Protein AF-C7RFR9-F1 (afdb_monomer)

Organism: Anaerococcus prevotii (strain ATCC 9321 / DSM 20548 / JCM 6508 / NCTC 11806 / PC1) (NCBI:txid525919)

Nearest PDB structures (foldseek):
  2qzg-assembly1_A  TM=6.649E-01  e=1.105E-01  Methanococcus maripaludis S2
  2qsb-assembly1_A  TM=6.837E-01  e=4.712E-01  Thermoplasma acidophilum DSM 1728
  2k19-assembly1_A  TM=6.972E-01  e=1.166E+00  unclassified

Foldseek 3Di:
DDQDDDVVLLVLLVVVLPDPPFDPQLNV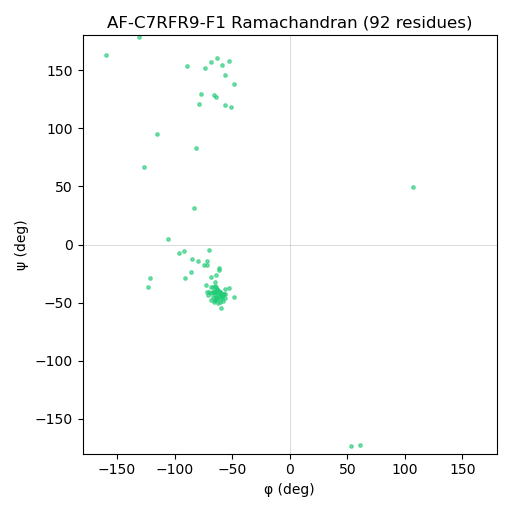LSVVLVVVPVDDPLVSLVSSLVSLVVVQVVVPPPPGGDPSSVVVSVSSCVNPPPPDPDDDPVPPPD

Structure (mmCIF, N/CA/C/O backbone):
data_AF-C7RFR9-F1
#
_entry.id   AF-C7RFR9-F1
#
loop_
_atom_site.group_PDB
_atom_site.id
_atom_site.type_symbol
_atom_site.label_atom_id
_atom_site.label_alt_id
_atom_site.label_comp_id
_atom_site.label_asym_id
_atom_site.label_entity_id
_atom_site.label_seq_id
_atom_site.pdbx_PDB_ins_code
_atom_site.Cartn_x
_atom_site.Cartn_y
_atom_site.Cartn_z
_atom_site.occupancy
_atom_site.B_iso_or_equiv
_atom_site.auth_seq_id
_atom_site.auth_comp_id
_atom_site.auth_asym_id
_atom_site.auth_atom_id
_atom_site.pdbx_PDB_model_num
ATOM 1 N N . MET A 1 1 ? -2.637 -15.271 -8.331 1.00 60.84 1 MET A N 1
ATOM 2 C CA . MET A 1 1 ? -2.516 -13.813 -8.536 1.00 60.84 1 MET A CA 1
ATOM 3 C C . MET A 1 1 ? -1.431 -13.566 -9.564 1.00 60.84 1 MET A C 1
ATOM 5 O O . MET A 1 1 ? -0.417 -14.257 -9.526 1.00 60.84 1 MET A O 1
ATOM 9 N N . GLU A 1 2 ? -1.681 -12.650 -10.492 1.00 77.44 2 GLU A N 1
ATOM 10 C CA . GLU A 1 2 ? -0.725 -12.214 -11.513 1.00 77.44 2 GLU A CA 1
ATOM 11 C C . GLU A 1 2 ? 0.505 -11.538 -10.876 1.00 77.44 2 GLU A C 1
ATOM 13 O O . GLU A 1 2 ? 0.465 -11.130 -9.710 1.00 77.44 2 GLU A O 1
ATOM 18 N N . LYS A 1 3 ? 1.616 -11.454 -11.620 1.00 85.25 3 LYS A N 1
ATOM 19 C CA . LYS A 1 3 ? 2.828 -10.771 -11.154 1.00 85.25 3 LYS A CA 1
ATOM 20 C C . LYS A 1 3 ? 2.541 -9.276 -10.995 1.00 85.25 3 LYS A C 1
ATOM 22 O O . LYS A 1 3 ? 2.060 -8.652 -11.939 1.00 85.25 3 LYS A O 1
ATOM 27 N N . LEU A 1 4 ? 2.857 -8.702 -9.836 1.00 90.25 4 LEU A N 1
ATOM 28 C CA . LEU A 1 4 ? 2.719 -7.268 -9.607 1.00 90.25 4 LEU A CA 1
ATOM 29 C C . LEU A 1 4 ? 3.660 -6.502 -10.544 1.00 90.25 4 LEU A C 1
ATOM 31 O O . LEU A 1 4 ? 4.860 -6.775 -10.634 1.00 90.25 4 LEU A O 1
ATOM 35 N N . ASN A 1 5 ? 3.075 -5.558 -11.263 1.00 92.06 5 ASN A N 1
ATOM 36 C CA . ASN A 1 5 ? 3.734 -4.594 -12.121 1.00 92.06 5 ASN A CA 1
ATOM 37 C C . ASN A 1 5 ? 3.189 -3.203 -11.777 1.00 92.06 5 ASN A C 1
ATOM 39 O O . ASN A 1 5 ? 2.351 -3.051 -10.888 1.00 92.06 5 ASN A O 1
ATOM 43 N N . GLU A 1 6 ? 3.700 -2.179 -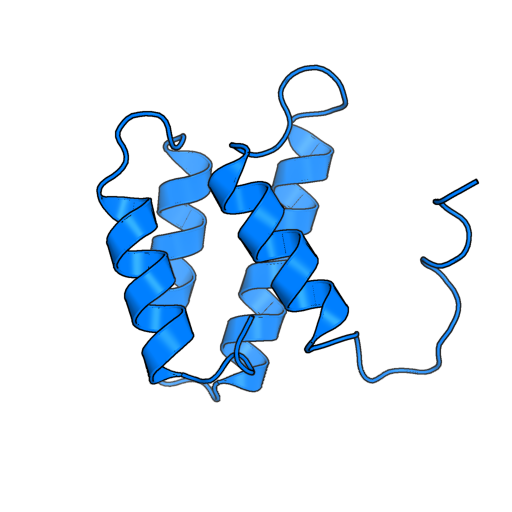12.446 1.00 92.81 6 GLU A N 1
ATOM 44 C CA . GLU A 1 6 ? 3.324 -0.804 -12.138 1.00 92.81 6 GLU A CA 1
ATOM 45 C C . GLU A 1 6 ? 1.828 -0.546 -12.336 1.00 92.81 6 GLU A C 1
ATOM 47 O O . GLU A 1 6 ? 1.168 -0.065 -11.421 1.00 92.81 6 GLU A O 1
ATOM 52 N N . GLU A 1 7 ? 1.279 -0.943 -13.482 1.00 93.19 7 GLU A N 1
ATOM 53 C CA . GLU A 1 7 ? -0.118 -0.697 -13.839 1.00 93.19 7 GLU A CA 1
ATOM 54 C C . GLU A 1 7 ? -1.097 -1.408 -12.895 1.00 93.19 7 GLU A C 1
ATOM 56 O O . GLU A 1 7 ? -2.047 -0.804 -12.389 1.00 93.19 7 GLU A O 1
ATOM 61 N N . ASN A 1 8 ? -0.865 -2.693 -12.614 1.00 94.62 8 ASN A N 1
ATOM 62 C CA . ASN A 1 8 ? -1.777 -3.456 -11.774 1.00 94.62 8 ASN A CA 1
ATOM 63 C C . ASN A 1 8 ? -1.686 -3.054 -10.297 1.00 94.62 8 ASN A C 1
ATOM 65 O O . ASN A 1 8 ? -2.724 -3.017 -9.636 1.00 94.62 8 ASN A O 1
ATOM 69 N N . LEU A 1 9 ? -0.501 -2.696 -9.792 1.00 95.62 9 LEU A N 1
ATOM 70 C CA . LEU A 1 9 ? -0.341 -2.218 -8.424 1.00 95.62 9 LEU A CA 1
ATOM 71 C C . LEU A 1 9 ? -0.999 -0.848 -8.257 1.00 95.62 9 LEU A C 1
ATOM 73 O O . LEU A 1 9 ? -1.694 -0.621 -7.269 1.00 95.62 9 LEU A O 1
ATOM 77 N N . ASP A 1 10 ? -0.841 0.036 -9.240 1.00 95.06 10 ASP A N 1
ATOM 78 C CA . ASP A 1 10 ? -1.516 1.328 -9.258 1.00 95.06 10 ASP A CA 1
ATOM 79 C C . ASP A 1 10 ? -3.041 1.177 -9.221 1.00 95.06 10 ASP A C 1
ATOM 81 O O . ASP A 1 10 ? -3.687 1.848 -8.417 1.00 95.06 10 ASP A O 1
ATOM 85 N N . ARG A 1 11 ? -3.604 0.255 -10.013 1.00 96.00 11 ARG A N 1
ATOM 86 C CA . ARG A 1 11 ? -5.043 -0.043 -10.003 1.00 96.00 11 ARG A CA 1
ATOM 87 C C . ARG A 1 11 ? -5.518 -0.605 -8.663 1.00 96.00 11 ARG A C 1
ATOM 89 O O . ARG A 1 11 ? -6.527 -0.139 -8.144 1.00 96.00 11 ARG A O 1
ATOM 96 N N . ILE A 1 12 ? -4.797 -1.576 -8.094 1.00 96.06 12 ILE A N 1
ATOM 97 C CA . ILE A 1 12 ? -5.128 -2.149 -6.776 1.00 96.06 12 ILE A CA 1
ATOM 98 C C . ILE A 1 12 ? -5.155 -1.042 -5.719 1.00 96.06 12 ILE A C 1
ATOM 100 O O . ILE A 1 12 ? -6.052 -0.992 -4.883 1.00 96.06 12 ILE A O 1
ATOM 104 N N . ILE A 1 13 ? -4.191 -0.125 -5.762 1.00 96.81 13 ILE A N 1
ATOM 105 C CA . ILE A 1 13 ? -4.128 0.994 -4.823 1.00 96.81 13 ILE A CA 1
ATOM 106 C C . ILE A 1 13 ? -5.293 1.963 -5.030 1.00 96.81 13 ILE A C 1
ATOM 108 O O . ILE A 1 13 ? -5.880 2.405 -4.045 1.00 96.81 13 ILE A O 1
ATOM 112 N N . ASP A 1 14 ? -5.674 2.254 -6.272 1.00 97.06 14 ASP A N 1
ATOM 113 C CA . ASP A 1 14 ? -6.831 3.104 -6.566 1.00 97.06 14 ASP A CA 1
ATOM 114 C C . ASP A 1 14 ? -8.156 2.468 -6.104 1.00 97.06 14 ASP A C 1
ATOM 116 O O . ASP A 1 14 ? -9.073 3.184 -5.701 1.00 97.06 14 ASP A O 1
ATOM 120 N N . GLU A 1 15 ? -8.268 1.136 -6.130 1.00 96.81 15 GLU A N 1
ATOM 121 C CA . GLU A 1 15 ? -9.404 0.396 -5.561 1.00 96.81 15 GLU A CA 1
ATOM 122 C C . GLU A 1 15 ? -9.424 0.485 -4.032 1.00 96.81 15 GLU A C 1
ATOM 124 O O . GLU A 1 15 ? -10.450 0.846 -3.458 1.00 96.81 15 GLU A O 1
ATOM 129 N N . LEU A 1 16 ? -8.284 0.252 -3.373 1.00 96.94 16 LEU A N 1
ATOM 130 C CA . LEU A 1 16 ? -8.160 0.384 -1.919 1.00 96.94 16 LEU A CA 1
ATOM 131 C C . LEU A 1 16 ? -8.497 1.808 -1.451 1.00 96.94 16 LEU A C 1
ATOM 133 O O . LEU A 1 16 ? -9.217 1.995 -0.480 1.00 96.94 16 LEU A O 1
ATOM 137 N N . LEU A 1 17 ? -8.041 2.844 -2.154 1.00 96.69 17 LEU A N 1
ATOM 138 C CA . LEU A 1 17 ? -8.305 4.234 -1.761 1.00 96.69 17 LEU A CA 1
ATOM 139 C C . LEU A 1 17 ? -9.800 4.608 -1.736 1.00 96.69 17 LEU A C 1
ATOM 141 O O . LEU A 1 17 ? -10.157 5.575 -1.058 1.00 96.69 17 LEU A O 1
ATOM 145 N N . LYS A 1 18 ? -10.659 3.852 -2.433 1.00 96.25 18 LYS A N 1
ATOM 146 C CA . LYS A 1 18 ? -12.122 4.027 -2.438 1.00 96.25 18 LYS A CA 1
ATOM 147 C C . LYS A 1 18 ? -12.825 3.321 -1.278 1.00 96.25 18 LYS A C 1
ATOM 149 O O . LYS A 1 18 ? -14.004 3.570 -1.069 1.00 96.25 18 LYS A O 1
ATOM 154 N N . ASP A 1 19 ? -12.133 2.444 -0.558 1.00 93.81 19 ASP A N 1
ATOM 155 C CA . ASP A 1 19 ? -12.693 1.690 0.559 1.00 93.81 19 ASP A CA 1
ATOM 156 C C . ASP A 1 19 ? -12.762 2.579 1.814 1.00 93.81 19 ASP A C 1
ATOM 158 O O . ASP A 1 19 ? -11.756 3.133 2.276 1.00 93.81 19 ASP A O 1
ATOM 162 N N . ASP A 1 20 ? -13.965 2.759 2.357 1.00 92.31 20 ASP A N 1
ATOM 163 C CA . ASP A 1 20 ? -14.216 3.571 3.549 1.00 92.31 20 ASP A CA 1
ATOM 164 C C . ASP A 1 20 ? -13.751 2.888 4.845 1.00 92.31 20 ASP A C 1
ATOM 166 O O . ASP A 1 20 ? -13.522 3.573 5.843 1.00 92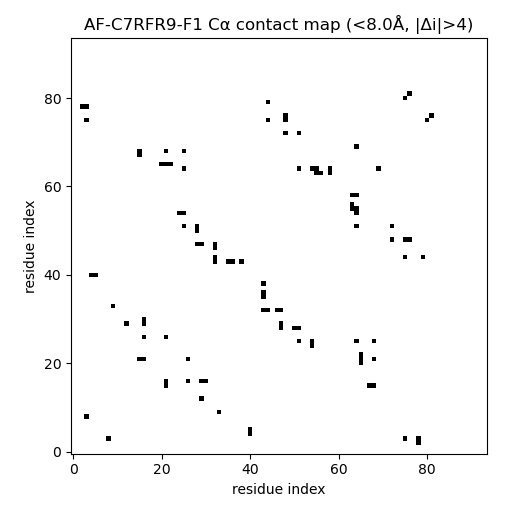.31 20 ASP A O 1
ATOM 170 N N . GLU A 1 21 ? -13.530 1.570 4.828 1.00 93.69 21 GLU A N 1
ATOM 171 C CA . GLU A 1 21 ? -13.015 0.808 5.971 1.00 93.69 21 GLU A CA 1
ATOM 172 C C . GLU A 1 21 ? -11.492 0.937 6.141 1.00 93.69 21 GLU A C 1
ATOM 174 O O .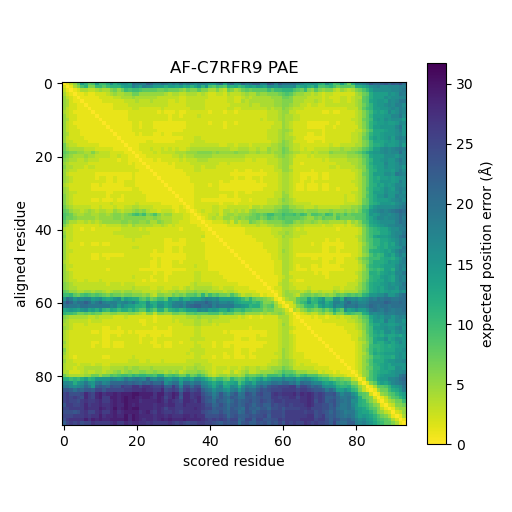 GLU A 1 21 ? -10.942 0.578 7.188 1.00 93.69 21 GLU A O 1
ATOM 179 N N . ILE A 1 22 ? -10.784 1.446 5.128 1.00 94.00 22 ILE A N 1
ATOM 180 C CA . ILE A 1 22 ? -9.339 1.682 5.199 1.00 94.00 22 ILE A CA 1
ATOM 181 C C . ILE A 1 22 ? -9.057 2.943 6.012 1.00 94.00 22 ILE A C 1
ATOM 183 O O . ILE A 1 22 ? -9.592 4.024 5.745 1.00 94.00 22 ILE A O 1
ATOM 187 N N . SER A 1 23 ? -8.153 2.821 6.987 1.00 94.19 23 SER A N 1
ATOM 188 C CA . SER A 1 23 ? -7.856 3.904 7.920 1.00 94.19 23 SER A CA 1
ATOM 189 C C . SER A 1 23 ? -7.153 5.079 7.237 1.00 94.19 23 SER A C 1
ATOM 191 O O . SER A 1 23 ? -6.485 4.944 6.209 1.00 94.19 23 SER A O 1
ATOM 193 N N . THR A 1 24 ? -7.260 6.264 7.836 1.00 95.19 24 THR A N 1
ATOM 194 C CA . THR A 1 24 ? -6.612 7.480 7.325 1.00 95.19 24 THR A CA 1
ATOM 195 C C . THR A 1 24 ? -5.096 7.308 7.163 1.00 95.19 24 THR A C 1
ATOM 197 O O . THR A 1 24 ? -4.510 7.807 6.204 1.00 95.19 24 THR A O 1
ATOM 200 N N . GLU A 1 25 ? -4.444 6.601 8.084 1.00 95.50 25 GLU A N 1
ATOM 201 C CA . GLU A 1 25 ? -3.011 6.293 8.049 1.00 95.50 25 GLU A CA 1
AT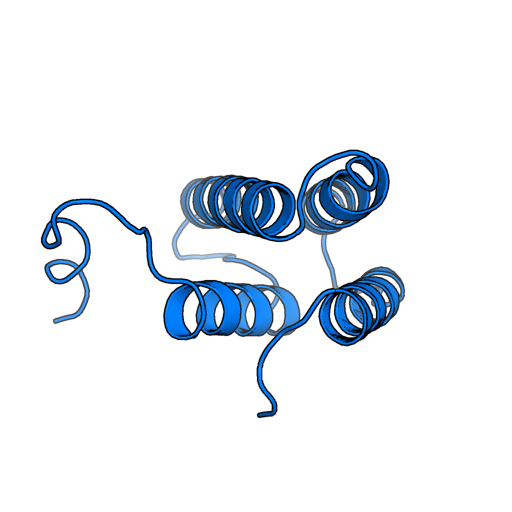OM 202 C C . GLU A 1 25 ? -2.660 5.394 6.861 1.00 95.50 25 GLU A C 1
ATOM 204 O O . GLU A 1 25 ? -1.700 5.668 6.143 1.00 95.50 25 GLU A O 1
ATOM 209 N N . GLU A 1 26 ? -3.473 4.370 6.601 1.00 96.75 26 G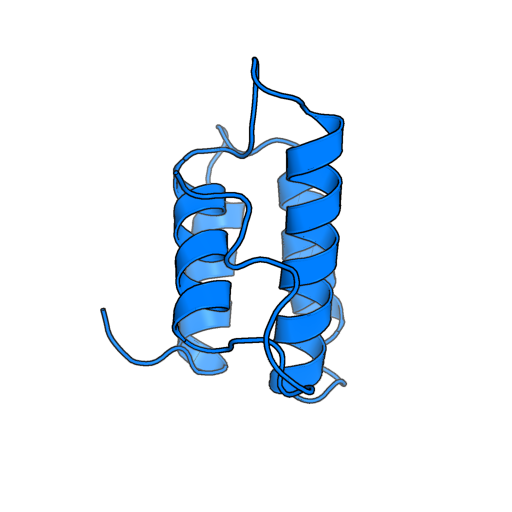LU A N 1
ATOM 210 C CA . GLU A 1 26 ? -3.298 3.472 5.458 1.00 96.75 26 GLU A CA 1
ATOM 211 C C . GLU A 1 26 ? -3.482 4.234 4.146 1.00 96.75 26 GLU A C 1
ATOM 213 O O . GLU A 1 26 ? -2.606 4.188 3.281 1.00 96.75 26 GLU A O 1
ATOM 218 N N . LYS A 1 27 ? -4.549 5.038 4.030 1.00 97.50 27 LYS A N 1
ATOM 219 C CA . LYS A 1 27 ? -4.779 5.900 2.859 1.00 97.50 27 LYS A CA 1
ATOM 220 C C . LYS A 1 27 ? -3.596 6.837 2.613 1.00 97.50 27 LYS A C 1
ATOM 222 O O . LYS A 1 27 ? -3.163 6.978 1.472 1.00 97.50 27 LYS A O 1
ATOM 227 N N . LYS A 1 28 ? -3.014 7.442 3.656 1.00 97.38 28 LYS A N 1
ATOM 228 C CA . LYS A 1 28 ? -1.822 8.306 3.525 1.00 97.38 28 LYS A CA 1
ATOM 229 C C . LYS A 1 28 ? -0.622 7.564 2.928 1.00 97.38 28 LYS A C 1
ATOM 231 O O . LYS A 1 28 ? 0.059 8.128 2.070 1.00 97.38 28 LYS A O 1
ATOM 236 N N . ILE A 1 29 ? -0.370 6.329 3.357 1.00 97.50 29 ILE A N 1
ATOM 237 C CA . ILE A 1 29 ? 0.714 5.487 2.824 1.00 97.50 29 ILE A CA 1
ATOM 238 C C . ILE A 1 29 ? 0.456 5.148 1.350 1.00 97.50 29 ILE A C 1
ATOM 240 O O . ILE A 1 29 ? 1.326 5.353 0.501 1.00 97.50 29 ILE A O 1
ATOM 244 N N . LEU A 1 30 ? -0.763 4.712 1.027 1.00 97.38 30 LEU A N 1
ATOM 245 C CA . LEU A 1 30 ? -1.180 4.394 -0.340 1.00 97.38 30 LEU A CA 1
ATOM 246 C C . LEU A 1 30 ? -1.058 5.613 -1.278 1.00 97.38 30 LEU A C 1
ATOM 248 O O . LEU A 1 30 ? -0.488 5.516 -2.367 1.00 97.38 30 LEU A O 1
ATOM 252 N N . PHE A 1 31 ? -1.480 6.798 -0.826 1.00 97.25 31 PHE A N 1
ATOM 253 C CA . PHE A 1 31 ? -1.292 8.048 -1.568 1.00 97.25 31 PHE A CA 1
ATOM 254 C C . PHE A 1 31 ? 0.183 8.406 -1.769 1.00 97.25 31 PHE A C 1
ATOM 256 O O . PHE A 1 31 ? 0.555 8.909 -2.830 1.00 97.25 31 PHE A O 1
ATOM 263 N N . ARG A 1 32 ? 1.045 8.163 -0.774 1.00 96.00 32 ARG A N 1
ATOM 264 C CA . ARG A 1 32 ? 2.484 8.433 -0.894 1.00 96.00 32 ARG A CA 1
ATOM 265 C C . ARG A 1 32 ? 3.122 7.575 -1.985 1.00 96.00 32 ARG A C 1
ATOM 267 O O . ARG A 1 32 ? 3.942 8.086 -2.745 1.00 96.00 32 ARG A O 1
ATOM 274 N N . TYR A 1 33 ? 2.719 6.311 -2.109 1.00 95.56 33 TYR A N 1
ATOM 275 C CA . TYR A 1 33 ? 3.160 5.456 -3.211 1.00 95.56 33 TYR A CA 1
ATOM 276 C C . TYR A 1 33 ? 2.801 6.050 -4.587 1.00 95.56 33 TYR A C 1
ATOM 278 O O . TYR A 1 33 ? 3.654 6.061 -5.477 1.00 95.56 33 TYR A O 1
ATOM 286 N N . LYS A 1 34 ? 1.582 6.592 -4.750 1.00 94.12 34 LYS A N 1
ATOM 287 C CA . LYS A 1 34 ? 1.131 7.244 -5.999 1.00 94.12 34 LYS A CA 1
ATOM 288 C C . LYS A 1 34 ? 1.873 8.557 -6.272 1.00 94.12 34 LYS A C 1
ATOM 290 O O . LYS A 1 34 ? 2.186 8.860 -7.416 1.00 94.12 34 LYS A O 1
ATOM 295 N N . LYS A 1 35 ? 2.192 9.332 -5.228 1.00 93.31 35 LYS A N 1
ATOM 296 C CA . LYS A 1 35 ? 2.940 10.595 -5.368 1.00 93.31 35 LYS A CA 1
ATOM 297 C C . LYS A 1 35 ? 4.390 10.407 -5.806 1.00 93.31 35 LYS A C 1
ATOM 299 O O . LYS A 1 35 ? 4.925 11.299 -6.446 1.00 93.31 35 LYS A O 1
ATOM 304 N N . ASN A 1 36 ? 5.000 9.269 -5.490 1.00 90.12 36 ASN A N 1
ATOM 305 C CA . ASN A 1 36 ? 6.373 8.939 -5.875 1.00 90.12 36 ASN A CA 1
ATOM 306 C C . ASN A 1 36 ? 6.472 8.367 -7.308 1.00 90.12 36 ASN A C 1
ATOM 308 O O . ASN A 1 36 ? 7.312 7.501 -7.547 1.00 90.12 36 ASN A O 1
ATOM 312 N N . TYR A 1 37 ? 5.598 8.774 -8.240 1.00 85.44 37 TYR A N 1
ATOM 313 C CA . TYR A 1 37 ? 5.563 8.251 -9.619 1.00 85.44 37 TYR A CA 1
ATOM 314 C C . TYR A 1 37 ? 6.859 8.521 -10.402 1.00 85.44 37 TYR A C 1
ATOM 316 O O . TYR A 1 37 ? 7.164 7.826 -11.363 1.00 85.44 37 TYR A O 1
ATOM 324 N N . ASP A 1 38 ? 7.630 9.518 -9.972 1.00 89.56 38 ASP A N 1
ATOM 325 C CA . ASP A 1 38 ? 8.943 9.885 -10.497 1.00 89.56 38 ASP A CA 1
ATOM 326 C C . ASP A 1 38 ? 10.044 8.875 -10.127 1.00 89.56 38 ASP A C 1
ATOM 328 O O . ASP A 1 38 ? 11.111 8.848 -10.742 1.00 89.56 38 ASP A O 1
ATOM 332 N N . LYS A 1 39 ? 9.803 8.023 -9.123 1.00 89.25 39 LYS A N 1
ATOM 333 C CA . LYS A 1 39 ? 10.740 6.983 -8.690 1.00 89.25 39 LYS A CA 1
ATOM 334 C C . LYS A 1 39 ? 10.510 5.686 -9.454 1.00 89.25 39 LYS A C 1
ATOM 336 O O . LYS A 1 39 ? 9.392 5.351 -9.832 1.00 89.25 39 LYS A O 1
ATOM 341 N N . SER A 1 40 ? 11.567 4.880 -9.576 1.00 93.12 40 SER A N 1
ATOM 342 C CA . SER A 1 40 ? 11.450 3.537 -10.152 1.00 93.12 40 SER A CA 1
ATOM 343 C C . SER A 1 40 ? 10.408 2.695 -9.409 1.00 93.12 40 SER A C 1
ATOM 345 O O . SER A 1 40 ? 10.285 2.775 -8.181 1.00 93.12 40 SER A O 1
ATOM 347 N N . PHE A 1 41 ? 9.703 1.832 -10.144 1.00 92.31 41 PHE A N 1
ATOM 348 C CA . PHE A 1 41 ? 8.700 0.922 -9.585 1.00 92.31 41 PHE A CA 1
ATOM 349 C C . PHE A 1 41 ? 9.215 0.163 -8.352 1.00 92.31 41 PHE A C 1
ATOM 351 O O . PHE A 1 41 ? 8.564 0.136 -7.310 1.00 92.31 41 PHE A O 1
ATOM 358 N N . MET A 1 42 ? 10.438 -0.373 -8.420 1.00 91.81 42 MET A N 1
ATOM 359 C CA . MET A 1 42 ? 11.038 -1.112 -7.304 1.00 91.81 42 MET A CA 1
ATOM 360 C C . MET A 1 42 ? 11.290 -0.241 -6.067 1.00 91.81 42 MET A C 1
ATOM 362 O O . MET A 1 42 ? 11.098 -0.720 -4.950 1.00 91.81 42 MET A O 1
ATOM 366 N N . ASN A 1 43 ? 11.661 1.033 -6.238 1.00 91.81 43 ASN A N 1
ATOM 367 C CA . ASN A 1 43 ? 11.811 1.963 -5.117 1.00 91.81 43 ASN A CA 1
ATOM 368 C C . ASN A 1 43 ? 10.453 2.315 -4.504 1.00 91.81 43 ASN A C 1
ATOM 370 O O . ASN A 1 43 ? 10.317 2.338 -3.283 1.00 91.81 43 ASN A O 1
ATOM 374 N N . ARG A 1 44 ? 9.426 2.532 -5.334 1.00 94.44 44 ARG A N 1
ATOM 375 C CA . ARG A 1 44 ? 8.053 2.768 -4.861 1.00 94.44 44 ARG A CA 1
ATOM 376 C C . ARG A 1 44 ? 7.539 1.573 -4.053 1.00 94.44 44 ARG A C 1
ATOM 378 O O . ARG A 1 44 ? 7.053 1.752 -2.939 1.00 94.44 44 ARG A O 1
ATOM 385 N N . VAL A 1 45 ? 7.727 0.356 -4.567 1.00 94.50 45 VAL A N 1
ATOM 386 C CA . VAL A 1 45 ? 7.399 -0.906 -3.880 1.00 94.50 45 VAL A CA 1
ATOM 387 C C . VAL A 1 45 ? 8.186 -1.064 -2.577 1.00 94.50 45 VAL A C 1
ATOM 389 O O . VAL A 1 45 ? 7.634 -1.517 -1.575 1.00 94.50 45 VAL A O 1
ATOM 392 N N . HIS A 1 46 ? 9.471 -0.706 -2.565 1.00 92.38 46 HIS A N 1
ATOM 393 C CA . HIS A 1 46 ? 10.299 -0.755 -1.363 1.00 92.38 46 HIS A CA 1
ATOM 394 C C . HIS A 1 46 ? 9.739 0.142 -0.253 1.00 92.38 46 HIS A C 1
ATOM 396 O O . HIS A 1 46 ? 9.437 -0.375 0.822 1.00 92.38 46 HIS A O 1
ATOM 402 N N . TYR A 1 47 ? 9.509 1.427 -0.535 1.00 93.56 47 TYR A N 1
ATOM 403 C CA . TYR A 1 47 ? 8.964 2.364 0.451 1.00 93.56 47 TYR A CA 1
ATOM 404 C C . TYR A 1 47 ? 7.553 1.988 0.904 1.00 93.56 47 TYR A C 1
ATOM 406 O O . TYR A 1 47 ? 7.258 2.067 2.091 1.00 93.56 47 TYR A O 1
ATOM 414 N N . LEU A 1 48 ? 6.701 1.509 -0.010 1.00 95.94 48 LEU A N 1
ATOM 415 C CA . LEU A 1 48 ? 5.360 1.042 0.342 1.00 95.94 48 LEU A CA 1
ATOM 416 C C . LEU A 1 48 ? 5.411 -0.106 1.360 1.00 95.94 48 LEU A C 1
ATOM 418 O O . LEU A 1 48 ? 4.675 -0.092 2.342 1.00 95.94 48 LEU A O 1
ATOM 422 N N . LYS A 1 49 ? 6.300 -1.088 1.163 1.00 94.44 49 LYS A N 1
ATOM 423 C CA . LYS A 1 49 ? 6.484 -2.180 2.132 1.00 94.44 49 LYS A CA 1
ATOM 424 C C . LYS A 1 49 ? 6.998 -1.678 3.477 1.00 94.44 49 LYS A C 1
ATOM 426 O O . LYS A 1 49 ? 6.574 -2.207 4.499 1.00 94.44 49 LYS A O 1
ATOM 431 N N . GLU A 1 50 ? 7.932 -0.729 3.487 1.00 93.62 50 GLU A N 1
ATOM 432 C CA . GLU A 1 50 ? 8.474 -0.187 4.737 1.00 93.62 50 GLU A CA 1
ATOM 433 C C . GLU A 1 50 ? 7.410 0.570 5.525 1.00 93.62 50 GLU A C 1
ATOM 435 O O . GLU A 1 50 ? 7.190 0.252 6.691 1.00 93.62 50 GLU A O 1
ATOM 440 N N . ASP A 1 51 ? 6.686 1.477 4.871 1.00 95.00 51 ASP A N 1
ATOM 441 C CA . ASP A 1 51 ? 5.608 2.246 5.490 1.00 95.00 51 ASP A CA 1
ATOM 442 C C . ASP A 1 51 ? 4.512 1.317 6.057 1.00 95.00 51 ASP A C 1
ATOM 444 O O . ASP A 1 51 ? 4.094 1.473 7.205 1.00 95.00 51 ASP A O 1
ATOM 448 N N . LEU A 1 52 ? 4.083 0.299 5.294 1.00 95.12 52 LEU A N 1
ATOM 449 C CA . LEU A 1 52 ? 3.096 -0.687 5.760 1.00 95.12 52 LEU A CA 1
ATOM 450 C C . LEU A 1 52 ? 3.630 -1.561 6.901 1.00 95.12 52 LEU A C 1
ATOM 452 O O . LEU A 1 52 ? 2.884 -1.884 7.823 1.00 95.12 52 LEU A O 1
ATOM 456 N N . SER A 1 53 ? 4.914 -1.925 6.871 1.00 92.19 53 SER A N 1
ATOM 457 C CA . SER A 1 53 ? 5.556 -2.680 7.950 1.00 92.19 53 SER A CA 1
ATOM 458 C C . SER A 1 53 ? 5.587 -1.881 9.250 1.00 92.19 53 SER A C 1
ATOM 460 O O . SER A 1 53 ? 5.291 -2.441 10.302 1.00 92.19 53 SER A O 1
ATOM 462 N N . ILE A 1 54 ? 5.950 -0.597 9.182 1.00 92.12 54 ILE A N 1
ATOM 463 C CA . ILE A 1 54 ? 5.986 0.302 10.341 1.00 92.12 54 ILE A CA 1
ATOM 464 C C . ILE A 1 54 ? 4.577 0.441 10.911 1.00 92.12 54 ILE A C 1
ATOM 466 O O . ILE A 1 54 ? 4.371 0.165 12.090 1.00 92.12 54 ILE A O 1
ATOM 470 N N . LEU A 1 55 ? 3.589 0.748 10.064 1.00 93.25 55 LEU A N 1
ATOM 471 C CA . LEU A 1 55 ? 2.210 0.914 10.517 1.00 93.25 55 LEU A CA 1
ATOM 472 C C . LEU A 1 55 ? 1.638 -0.372 11.134 1.00 93.25 55 LEU A C 1
ATOM 474 O O . LEU A 1 55 ? 0.939 -0.317 12.146 1.00 93.25 55 LEU A O 1
ATOM 478 N N . ASN A 1 56 ? 1.940 -1.537 10.553 1.00 90.38 56 ASN A N 1
ATOM 479 C CA . ASN A 1 56 ? 1.499 -2.820 11.097 1.00 90.38 56 ASN A CA 1
ATOM 480 C C . ASN A 1 56 ? 2.102 -3.099 12.486 1.00 90.38 56 ASN A C 1
ATOM 482 O O . ASN A 1 56 ? 1.423 -3.662 13.341 1.00 90.38 56 ASN A O 1
ATOM 486 N N . LEU A 1 57 ? 3.356 -2.694 12.723 1.00 88.12 57 LEU A N 1
ATOM 487 C CA . LEU A 1 57 ? 4.003 -2.804 14.034 1.00 88.12 57 LEU A CA 1
ATOM 488 C C . LEU A 1 57 ? 3.409 -1.814 15.046 1.00 88.12 57 LEU A C 1
ATOM 490 O O . LEU A 1 57 ? 3.121 -2.205 16.175 1.00 88.12 57 LEU A O 1
ATOM 494 N N . GLU A 1 58 ? 3.180 -0.562 14.642 1.00 88.00 58 GLU A N 1
ATOM 495 C CA . GLU A 1 58 ? 2.612 0.491 15.497 1.00 88.00 58 GLU A CA 1
ATOM 496 C C . GLU A 1 58 ? 1.185 0.175 15.959 1.00 88.00 58 GLU A C 1
ATOM 498 O O . GLU A 1 58 ? 0.839 0.412 17.117 1.00 88.00 58 GLU A O 1
ATOM 503 N N . LYS A 1 59 ? 0.351 -0.399 15.081 1.00 82.25 59 LYS A N 1
ATOM 504 C CA . LYS A 1 59 ? -1.028 -0.792 15.422 1.00 82.25 59 LYS A CA 1
ATOM 505 C C . LYS A 1 59 ? -1.100 -2.016 16.351 1.00 82.25 59 LYS A C 1
ATOM 507 O O . LYS A 1 59 ? -2.162 -2.277 16.924 1.00 82.25 59 LYS A O 1
ATOM 512 N N . GLY A 1 60 ? 0.003 -2.751 16.522 1.00 70.69 60 GLY A N 1
ATOM 513 C CA . GLY A 1 60 ? 0.094 -3.930 17.383 1.00 70.69 60 GLY A CA 1
ATOM 514 C C . GLY A 1 60 ? -0.849 -5.080 16.991 1.00 70.69 60 GLY A C 1
ATOM 515 O O . GLY A 1 60 ? -1.527 -5.054 15.964 1.00 70.69 60 GLY A O 1
ATOM 516 N N . ILE A 1 61 ? -0.911 -6.105 17.850 1.00 59.19 61 ILE A N 1
ATOM 517 C CA . ILE A 1 61 ? -1.657 -7.362 17.616 1.00 59.19 61 ILE A CA 1
ATOM 518 C C . ILE A 1 61 ? -3.180 -7.133 17.515 1.00 59.19 61 ILE A C 1
ATOM 520 O O . ILE A 1 61 ? -3.880 -7.907 16.872 1.00 59.19 61 ILE A O 1
ATOM 524 N N . ALA A 1 62 ? -3.707 -6.073 18.138 1.00 57.06 62 ALA A N 1
ATOM 525 C CA . ALA A 1 62 ? -5.147 -5.903 18.339 1.00 57.06 62 ALA A CA 1
ATOM 526 C C . ALA A 1 62 ? -5.900 -5.246 17.169 1.00 57.06 62 ALA A C 1
ATOM 528 O O . ALA A 1 62 ? -7.110 -5.435 17.066 1.00 57.06 62 ALA A O 1
ATOM 529 N N . LYS A 1 63 ? -5.231 -4.458 16.313 1.00 72.81 63 LYS A N 1
ATOM 530 C CA . LYS A 1 63 ? -5.904 -3.737 15.214 1.00 72.81 63 LYS A CA 1
ATOM 531 C C . LYS A 1 63 ? -5.342 -4.057 13.833 1.00 72.81 63 LYS A C 1
ATOM 533 O O . LYS A 1 63 ? -6.131 -4.155 12.902 1.00 72.81 63 LYS A O 1
ATOM 538 N N . GLY A 1 64 ? -4.023 -4.255 13.721 1.00 83.75 64 GLY A N 1
ATOM 539 C CA . GLY A 1 64 ? -3.352 -4.601 12.464 1.00 83.75 64 GLY A CA 1
ATOM 540 C C . GLY A 1 64 ? -3.660 -3.654 11.295 1.00 83.75 64 GLY A C 1
ATOM 541 O O . GLY A 1 64 ? -4.297 -2.609 11.447 1.00 83.75 64 GLY A O 1
ATOM 542 N N . LEU A 1 65 ? -3.181 -4.012 10.107 1.00 91.44 65 LEU A N 1
ATOM 543 C CA . LEU A 1 65 ? -3.643 -3.385 8.867 1.00 91.44 65 LEU A CA 1
ATOM 544 C C . LEU A 1 65 ? -5.056 -3.875 8.513 1.00 91.44 65 LEU A C 1
ATOM 546 O O . LEU A 1 65 ? -5.403 -5.020 8.809 1.00 91.44 65 LEU A O 1
ATOM 550 N N . ASN A 1 66 ? -5.837 -3.047 7.815 1.00 94.44 66 ASN A N 1
ATOM 551 C CA . ASN A 1 66 ? -7.067 -3.486 7.155 1.00 94.44 66 ASN A CA 1
ATOM 552 C C . ASN A 1 66 ? -6.783 -4.769 6.334 1.00 94.44 66 ASN A C 1
ATOM 554 O O . ASN A 1 66 ? -5.739 -4.835 5.675 1.00 94.44 66 ASN A O 1
ATOM 558 N N . PRO A 1 67 ? -7.669 -5.787 6.334 1.00 93.38 67 PRO A N 1
ATOM 559 C CA . PRO A 1 67 ? -7.405 -7.071 5.681 1.00 93.38 67 PRO A CA 1
ATOM 560 C C . PRO A 1 67 ? -6.978 -6.969 4.211 1.00 93.38 67 PRO A C 1
ATOM 562 O O . PRO A 1 67 ? -6.089 -7.705 3.776 1.00 93.38 67 PRO A O 1
ATOM 565 N N . ASN A 1 68 ? -7.550 -6.035 3.448 1.00 95.00 68 ASN A N 1
ATOM 566 C CA . ASN A 1 68 ? -7.211 -5.834 2.040 1.00 95.00 68 ASN A CA 1
ATOM 567 C C . ASN A 1 68 ? -5.816 -5.209 1.882 1.00 95.00 68 ASN A C 1
ATOM 569 O O . ASN A 1 68 ? -5.014 -5.658 1.059 1.00 95.00 68 ASN A O 1
ATOM 573 N N . VAL A 1 69 ? -5.478 -4.242 2.739 1.00 96.12 69 VAL A N 1
ATOM 574 C CA . VAL A 1 69 ? -4.136 -3.638 2.803 1.00 96.12 69 VAL A CA 1
ATOM 575 C C . VAL A 1 69 ? -3.098 -4.664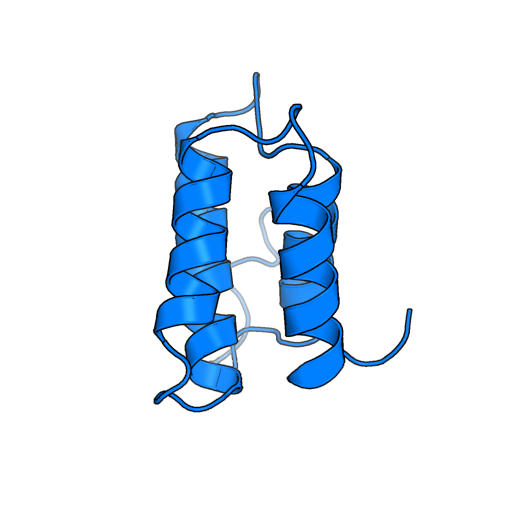 3.260 1.00 96.12 69 VAL A C 1
ATOM 577 O O . VAL A 1 69 ? -2.002 -4.738 2.704 1.00 96.12 69 VAL A O 1
ATOM 580 N N . PHE A 1 70 ? -3.444 -5.503 4.235 1.00 94.19 70 PHE A N 1
ATOM 581 C CA . PHE A 1 70 ? -2.588 -6.581 4.711 1.00 94.19 70 PHE A CA 1
ATOM 582 C C . PHE A 1 70 ? -2.337 -7.632 3.624 1.00 94.19 70 PHE A C 1
ATOM 584 O O . PHE A 1 70 ? -1.210 -8.098 3.455 1.00 94.19 70 PHE A O 1
ATOM 591 N N . ASN A 1 71 ? -3.360 -7.986 2.843 1.00 94.12 71 ASN A N 1
ATOM 592 C CA . ASN A 1 71 ? -3.210 -8.883 1.700 1.00 94.12 71 ASN A CA 1
ATOM 593 C C . ASN A 1 71 ? -2.267 -8.300 0.645 1.00 94.12 71 ASN A C 1
ATOM 595 O O . ASN A 1 71 ? -1.358 -9.004 0.203 1.00 94.12 71 ASN A O 1
ATOM 599 N N . LEU A 1 72 ? -2.412 -7.013 0.311 1.00 95.56 72 LEU A N 1
ATOM 600 C CA . LEU A 1 72 ? -1.464 -6.323 -0.561 1.00 95.56 72 LEU A CA 1
ATOM 601 C C . LEU A 1 72 ? -0.039 -6.380 0.012 1.00 95.56 72 LEU A C 1
ATOM 603 O O . LEU A 1 72 ? 0.895 -6.759 -0.692 1.00 95.56 72 LEU A O 1
ATOM 607 N N . TYR A 1 73 ? 0.136 -6.059 1.294 1.00 94.56 73 TYR A N 1
ATOM 608 C CA . TYR A 1 73 ? 1.437 -6.107 1.965 1.00 94.56 73 TYR A CA 1
ATOM 609 C C . TYR A 1 73 ? 2.097 -7.492 1.875 1.00 94.56 73 TYR A C 1
ATOM 611 O O . TYR A 1 73 ? 3.272 -7.598 1.507 1.00 94.56 73 TYR A O 1
ATOM 619 N N . ARG A 1 74 ? 1.340 -8.566 2.140 1.00 92.50 74 ARG A N 1
ATOM 620 C CA . ARG A 1 74 ? 1.833 -9.947 2.014 1.00 92.50 74 ARG A CA 1
ATOM 621 C C . ARG A 1 74 ? 2.261 -10.276 0.588 1.00 92.50 74 ARG A C 1
ATOM 623 O O . ARG A 1 74 ? 3.322 -10.868 0.395 1.00 92.50 74 ARG A O 1
ATOM 630 N N . GLU A 1 75 ? 1.481 -9.864 -0.406 1.00 93.38 75 GLU A N 1
ATOM 631 C CA . GLU A 1 75 ? 1.818 -10.086 -1.813 1.00 93.38 75 GLU A CA 1
ATOM 632 C C . GLU A 1 75 ? 3.066 -9.308 -2.242 1.00 93.38 75 GLU A C 1
ATOM 634 O O . GLU A 1 75 ? 3.931 -9.867 -2.919 1.00 93.38 75 GLU A O 1
ATOM 639 N N . LEU A 1 76 ? 3.231 -8.066 -1.780 1.00 93.19 76 LEU A N 1
ATOM 640 C CA . LEU A 1 76 ? 4.440 -7.279 -2.029 1.00 93.19 76 LEU A CA 1
ATOM 641 C C . LEU A 1 76 ? 5.688 -7.960 -1.452 1.00 93.1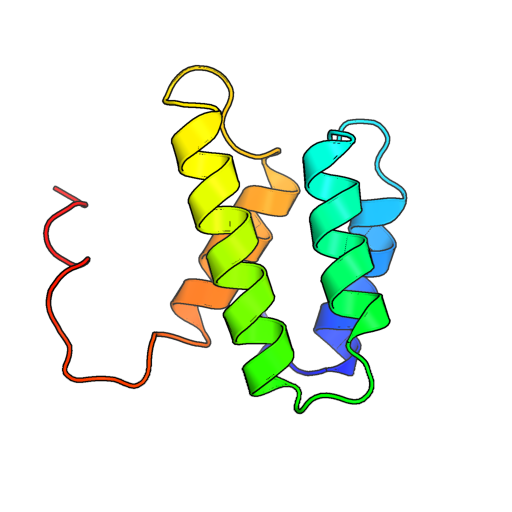9 76 LEU A C 1
ATOM 643 O O . LEU A 1 76 ? 6.727 -7.983 -2.111 1.00 93.19 76 LEU A O 1
ATOM 647 N N . ILE A 1 77 ? 5.606 -8.539 -0.249 1.00 91.00 77 ILE A N 1
ATOM 648 C CA . ILE A 1 77 ? 6.716 -9.301 0.347 1.00 91.00 77 ILE A CA 1
ATOM 649 C C . ILE A 1 77 ? 6.995 -10.580 -0.445 1.00 91.00 77 ILE A C 1
ATOM 651 O O . ILE A 1 77 ? 8.156 -10.880 -0.726 1.00 91.00 77 ILE A O 1
ATOM 655 N N . ARG A 1 78 ? 5.945 -11.324 -0.809 1.00 89.94 78 ARG A N 1
ATOM 656 C CA . ARG A 1 78 ? 6.054 -12.602 -1.524 1.00 89.94 78 ARG A CA 1
ATOM 657 C C . ARG A 1 78 ? 6.694 -12.434 -2.900 1.00 89.94 78 ARG A C 1
ATOM 659 O O . ARG A 1 78 ? 7.532 -13.241 -3.289 1.00 89.94 78 ARG A O 1
ATOM 666 N N . GLN A 1 79 ? 6.274 -11.414 -3.644 1.00 89.81 79 GLN A N 1
ATOM 667 C CA . GLN A 1 79 ? 6.688 -11.208 -5.033 1.00 89.81 79 GLN A CA 1
ATOM 668 C C . GLN A 1 79 ? 7.942 -10.339 -5.166 1.00 89.81 79 GLN A C 1
ATOM 670 O O . GLN A 1 79 ? 8.717 -10.517 -6.105 1.00 89.81 79 GLN A O 1
ATOM 675 N N . HIS A 1 80 ? 8.165 -9.428 -4.218 1.00 85.94 80 HIS A N 1
ATOM 676 C CA . HIS A 1 80 ? 9.330 -8.549 -4.179 1.00 85.94 80 HIS A CA 1
ATOM 677 C C . HIS A 1 80 ? 10.034 -8.672 -2.822 1.00 85.94 80 HIS A C 1
ATOM 679 O O . HIS A 1 80 ? 10.039 -7.709 -2.045 1.00 85.94 80 HIS A O 1
ATOM 685 N N . PRO A 1 81 ? 10.638 -9.828 -2.497 1.00 79.12 81 PRO A N 1
ATOM 686 C CA . PRO A 1 81 ? 11.417 -9.972 -1.272 1.00 79.12 81 PRO A CA 1
ATOM 687 C C . PRO A 1 81 ? 12.571 -8.956 -1.246 1.00 79.12 81 PRO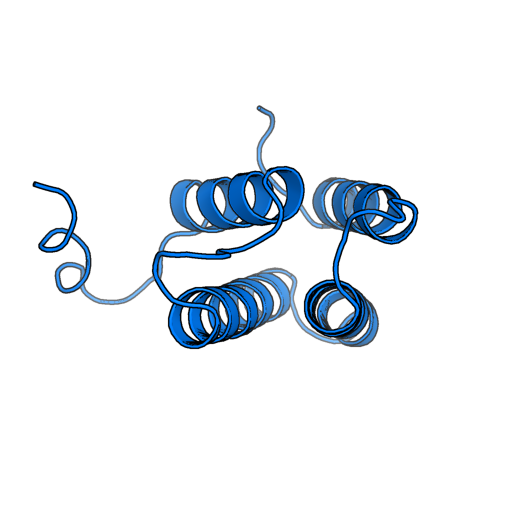 A C 1
ATOM 689 O O . PRO A 1 81 ? 13.016 -8.474 -2.290 1.00 79.12 81 PRO A O 1
ATOM 692 N N . LYS A 1 82 ? 13.050 -8.578 -0.051 1.00 69.19 82 LYS A N 1
ATOM 693 C CA . LYS A 1 82 ? 14.228 -7.699 0.063 1.00 69.19 82 LYS A CA 1
ATOM 694 C C . LYS A 1 82 ? 15.403 -8.352 -0.678 1.00 69.19 82 LYS A C 1
ATOM 696 O O . LYS A 1 82 ? 15.820 -9.447 -0.320 1.00 69.19 82 LYS A O 1
ATOM 701 N N . THR A 1 83 ? 15.942 -7.679 -1.692 1.00 55.97 83 THR A N 1
ATOM 702 C CA . THR A 1 83 ? 17.190 -8.069 -2.358 1.00 55.97 83 THR A CA 1
ATOM 703 C C . THR A 1 83 ? 18.368 -7.577 -1.514 1.00 55.97 83 THR A C 1
ATOM 705 O O . THR A 1 83 ? 18.888 -6.488 -1.724 1.00 55.97 83 THR A O 1
ATOM 708 N N . GLY A 1 84 ? 18.726 -8.361 -0.501 1.00 46.50 84 GLY A N 1
ATOM 709 C CA . GLY A 1 84 ? 19.907 -8.234 0.363 1.00 46.50 84 GLY A CA 1
ATOM 710 C C . GLY A 1 84 ? 20.168 -9.600 1.013 1.00 46.50 84 GLY A C 1
ATOM 711 O O . GLY A 1 84 ? 19.260 -10.433 0.950 1.00 46.50 84 GLY A O 1
ATOM 712 N N . PRO A 1 85 ? 21.361 -9.889 1.579 1.00 44.03 85 PRO A N 1
ATOM 713 C CA . PRO A 1 85 ? 21.688 -11.226 2.073 1.00 44.03 85 PRO A CA 1
ATOM 714 C C . PRO A 1 85 ? 20.574 -11.707 3.000 1.00 44.03 85 PRO A C 1
ATOM 716 O O . PRO A 1 85 ? 20.229 -11.042 3.977 1.00 44.03 85 PRO A O 1
ATOM 719 N N . ALA A 1 86 ? 19.939 -12.803 2.596 1.00 46.59 86 ALA A N 1
ATOM 720 C CA . ALA A 1 86 ? 18.791 -13.384 3.262 1.00 46.59 86 ALA A CA 1
ATOM 721 C C . ALA A 1 86 ? 19.072 -13.607 4.758 1.00 46.59 86 ALA A C 1
ATOM 723 O O . ALA A 1 86 ? 20.221 -13.803 5.144 1.00 46.59 86 ALA A O 1
ATOM 724 N N . SER A 1 87 ? 18.001 -13.698 5.557 1.00 41.03 87 SER A N 1
ATOM 725 C CA . SER A 1 87 ? 17.990 -14.361 6.877 1.00 41.03 87 SER A CA 1
ATOM 726 C C . SER A 1 87 ? 17.925 -13.489 8.141 1.00 41.03 87 SER A C 1
ATOM 728 O O . SER A 1 87 ? 18.636 -13.758 9.103 1.00 41.03 87 SER A O 1
ATOM 730 N N . ILE A 1 88 ? 16.996 -12.524 8.221 1.00 45.41 88 ILE A N 1
ATOM 731 C CA . ILE A 1 88 ? 16.559 -12.014 9.547 1.00 45.41 88 ILE A CA 1
ATOM 732 C C . ILE A 1 88 ? 15.047 -12.185 9.787 1.00 45.41 88 ILE A C 1
ATOM 734 O O . ILE A 1 88 ? 14.634 -12.432 10.913 1.00 45.41 88 ILE A O 1
ATOM 738 N N . PHE A 1 89 ? 14.201 -12.178 8.749 1.00 45.56 89 PHE A N 1
ATOM 739 C CA . PHE A 1 89 ? 12.741 -12.281 8.939 1.00 45.56 89 PHE A CA 1
ATOM 740 C C . PHE A 1 89 ? 12.141 -13.690 8.797 1.00 45.56 89 PHE A C 1
ATOM 742 O O . PHE A 1 89 ? 10.991 -13.886 9.175 1.00 45.56 89 PHE A O 1
ATOM 749 N N . ASN A 1 90 ? 12.914 -14.696 8.367 1.00 41.12 90 ASN A N 1
ATOM 750 C CA . ASN A 1 90 ? 12.458 -16.099 8.386 1.00 41.12 90 ASN A CA 1
ATOM 751 C C . ASN A 1 90 ? 12.349 -16.691 9.810 1.00 41.12 90 ASN A C 1
ATOM 753 O O . ASN A 1 90 ? 11.903 -17.823 9.954 1.00 41.12 90 ASN A O 1
ATOM 757 N N . GLY A 1 91 ? 12.743 -15.956 10.858 1.00 38.38 91 GLY A N 1
ATOM 758 C CA . GLY A 1 91 ? 12.675 -16.413 12.252 1.00 38.38 91 GLY A CA 1
ATOM 759 C C . GLY A 1 91 ? 11.390 -16.058 13.013 1.00 38.38 91 GLY A C 1
ATOM 760 O O . GLY A 1 91 ? 11.253 -16.486 14.153 1.00 38.38 91 GLY A O 1
ATOM 761 N N . LEU A 1 92 ? 10.467 -15.282 12.428 1.00 41.50 92 LEU A N 1
ATOM 762 C CA . LEU A 1 92 ? 9.255 -14.795 13.117 1.00 41.50 92 LEU A CA 1
ATOM 763 C C . LEU A 1 92 ? 7.956 -15.501 12.699 1.00 41.50 92 LEU A C 1
ATOM 765 O O . LEU A 1 92 ? 6.885 -15.132 13.170 1.00 41.50 92 LEU A O 1
ATOM 769 N N . ILE A 1 93 ? 8.040 -16.526 11.848 1.00 42.28 93 ILE A N 1
ATOM 770 C CA . ILE A 1 93 ? 6.924 -17.438 11.583 1.00 42.28 93 ILE A CA 1
ATOM 771 C C . ILE A 1 93 ? 7.352 -18.820 12.079 1.00 42.28 93 ILE A C 1
ATOM 773 O O . ILE A 1 93 ? 8.055 -19.553 11.385 1.00 42.28 93 ILE A O 1
ATOM 777 N N . LYS A 1 94 ? 6.960 -19.134 13.312 1.00 34.59 94 LYS A N 1
ATOM 778 C CA . LYS A 1 94 ? 6.876 -20.487 13.856 1.00 34.59 94 LYS A CA 1
ATOM 779 C C . LYS A 1 94 ? 5.481 -20.672 14.424 1.00 34.59 94 LYS A C 1
ATOM 781 O O . LYS A 1 94 ? 5.004 -19.710 15.065 1.00 34.59 94 LYS A O 1
#

Solvent-accessible surface area (backbone atoms only — not comparable to full-atom values): 5794 Å² total; per-residue (Å²): 131,81,84,86,47,67,70,60,47,51,49,52,46,59,56,51,68,69,42,84,83,51,48,72,68,56,46,52,50,56,51,50,41,64,71,40,65,89,47,56,66,69,56,33,53,49,52,45,50,50,54,52,52,51,51,34,59,73,46,36,94,87,64,45,54,50,69,68,60,41,50,50,49,52,49,49,46,73,77,56,55,81,94,58,91,81,82,75,73,77,76,78,74,127

pLDDT: mean 84.78, std 17.7, range [34.59, 97.5]

Mean predicted aligned error: 6.99 Å

Radius of gyration: 13.27 Å; Cα contacts (8 Å, |Δi|>4): 52; chains: 1; bounding box: 36×31×32 Å

Sequence (94 aa):
MEKLNEENLDRIIDELLKDDEISTEEKKILFRYKKNYDKSFMNRVHYLKEDLSILNLEKGIAKGLNPNVFNLYRELIRQHPKTGPASIFNGLIK

Secondary structure (DSSP, 8-state):
-PPP-HHHHHHHHHHHTT-TTS-HHHHHHHHHHHHTTTS-HHHHHHHHHHHHHHHHHHTHHHH-S-HHHHHHHHHHHHHS---SSS-SGGGS--